Protein AF-A0A7Y7CGN3-F1 (afdb_monomer_lite)

Sequence (163 aa):
MAEQNIKEENCLKEGKKKVWKFVHQEQYSYETDRIPKSRVCDYNWLKISDGVITVKGDYNNGYAWDGCTPKFNALHITWGNFDGKLKRFGKGNYRPYTYYASMVHDILYQYKRCAPITRKEADLIFFDILNQSGYMWKWVYYYAVRFFGWYFSGWKYKSRKEI

Radius of gyration: 16.1 Å; chains: 1; bounding box: 45×32×55 Å

Secondary structure (DSSP, 8-state):
-------GGGTS--PPP---SEEE-S-EEEE-TTS-TT--EE-SSEEEETTEEEE-TTGGG-EEE--SS--EEETTEEE---S-SEEEEETTEEEETTHHHHHHHHHHHHTTTTSS--HHHHHHHHHHHHHHHT-TTHHHHHHHHHHHHHHT-------TT--

pLDDT: mean 79.0, std 15.7, range [34.94, 96.25]

Foldseek 3Di:
DDDPCPPCVVQADDDDDDDFDDWAQAKDKDAAPLDQQPFFDDDQQWTDHRRMIIGNQNGPVTDTHHFDDDWDADPNDTPDPLLADWDDPDVVDTDRLQVVLRSQLVVCVRRLQPGQDDLVSSLVSSLVSSVVSVPPCSVVSSVCSVVVCVVVDDRDNDDPVPD

Structure (mmCIF, N/CA/C/O backbone):
data_AF-A0A7Y7CGN3-F1
#
_entry.id   AF-A0A7Y7CGN3-F1
#
loop_
_atom_site.group_PDB
_atom_site.id
_atom_site.type_symbol
_atom_site.label_atom_id
_atom_site.label_alt_id
_atom_site.label_comp_id
_atom_site.label_asym_id
_atom_site.label_entity_id
_atom_site.label_seq_id
_atom_site.pdbx_PDB_ins_code
_atom_site.Cartn_x
_atom_site.Cartn_y
_atom_site.Cartn_z
_atom_site.occupancy
_atom_site.B_iso_or_equiv
_atom_site.auth_seq_id
_atom_site.auth_comp_id
_atom_site.auth_asym_id
_atom_site.auth_atom_id
_atom_site.pdbx_PDB_model_num
ATOM 1 N N . MET A 1 1 ? -12.180 -12.291 25.808 1.00 36.41 1 MET A N 1
ATOM 2 C CA . MET A 1 1 ? -13.059 -11.520 24.898 1.00 36.41 1 MET A CA 1
ATOM 3 C C . MET A 1 1 ? -13.049 -12.229 23.560 1.00 36.41 1 MET A C 1
ATOM 5 O O . MET A 1 1 ? -11.970 -12.444 23.035 1.00 36.41 1 MET A O 1
ATOM 9 N N . ALA A 1 2 ? -14.208 -12.687 23.088 1.00 34.94 2 ALA A N 1
ATOM 10 C CA . ALA A 1 2 ? -14.323 -13.574 21.935 1.00 34.94 2 ALA A CA 1
ATOM 11 C C . ALA A 1 2 ? -13.790 -12.911 20.651 1.00 34.94 2 ALA A C 1
ATOM 13 O O . ALA A 1 2 ? -14.419 -12.000 20.107 1.00 34.94 2 ALA A O 1
ATOM 14 N N . GLU A 1 3 ? -12.634 -13.375 20.174 1.00 46.25 3 GLU A N 1
ATOM 15 C CA . GLU A 1 3 ? -12.242 -13.255 18.774 1.00 46.25 3 GLU A CA 1
ATOM 16 C C . GLU A 1 3 ? -13.323 -13.965 17.965 1.00 46.25 3 GLU A C 1
ATOM 18 O O . GLU A 1 3 ? -13.437 -15.190 17.979 1.00 46.25 3 GLU A O 1
ATOM 23 N N . GLN A 1 4 ? -14.184 -13.198 17.299 1.00 46.19 4 GLN A N 1
ATOM 24 C CA . GLN A 1 4 ? -14.957 -13.776 16.215 1.00 46.19 4 GLN A CA 1
ATOM 25 C C . GLN A 1 4 ? -13.934 -14.259 15.195 1.00 46.19 4 GLN A C 1
ATOM 27 O O . GLN A 1 4 ? -13.260 -13.458 14.551 1.00 46.19 4 GLN A O 1
ATOM 32 N N . ASN A 1 5 ? -13.791 -15.578 15.136 1.00 51.47 5 ASN A N 1
ATOM 33 C CA . ASN A 1 5 ? -12.895 -16.313 14.265 1.00 51.47 5 ASN A CA 1
ATOM 34 C C . ASN A 1 5 ? -13.433 -16.187 12.830 1.00 51.47 5 ASN A C 1
ATOM 36 O O . ASN A 1 5 ? -14.040 -17.107 12.281 1.00 51.47 5 ASN A O 1
ATOM 40 N N . ILE A 1 6 ? -13.352 -14.974 12.270 1.00 63.25 6 ILE A N 1
ATOM 41 C CA . ILE A 1 6 ? -13.725 -14.703 10.887 1.00 63.25 6 ILE A CA 1
ATOM 42 C C . ILE A 1 6 ? -12.711 -15.463 10.051 1.00 63.25 6 ILE A C 1
ATOM 44 O O . ILE A 1 6 ? -11.581 -15.013 9.867 1.00 63.25 6 ILE A O 1
ATOM 48 N N . LYS A 1 7 ? -13.119 -16.641 9.579 1.00 71.25 7 LYS A N 1
ATOM 49 C CA . LYS A 1 7 ? -12.281 -17.451 8.707 1.00 71.25 7 LYS A CA 1
ATOM 50 C C . LYS A 1 7 ? -11.926 -16.632 7.474 1.00 71.25 7 LYS A C 1
ATOM 52 O O . LYS A 1 7 ? -12.814 -16.100 6.802 1.00 71.25 7 LYS A O 1
ATOM 57 N N . GLU A 1 8 ? -10.633 -16.548 7.196 1.00 75.56 8 GLU A N 1
ATOM 58 C CA . GLU A 1 8 ? -10.062 -15.737 6.123 1.00 75.56 8 GLU A CA 1
ATOM 59 C C . GLU A 1 8 ? -10.669 -16.039 4.743 1.00 75.56 8 GLU A C 1
ATOM 61 O O . GLU A 1 8 ? -10.843 -15.143 3.917 1.00 75.56 8 GLU A O 1
ATOM 66 N N . GLU A 1 9 ? -11.081 -17.288 4.528 1.00 76.38 9 GLU A N 1
ATOM 67 C CA . GLU A 1 9 ? -11.802 -17.750 3.337 1.00 76.38 9 GLU A CA 1
ATOM 68 C C . GLU A 1 9 ? -13.055 -16.915 3.014 1.00 76.38 9 GLU A C 1
ATOM 70 O O . GLU A 1 9 ? -13.380 -16.715 1.850 1.00 76.38 9 GLU A O 1
ATOM 75 N N . ASN A 1 10 ? -13.720 -16.342 4.024 1.00 76.62 10 ASN A N 1
ATOM 76 C CA . ASN A 1 10 ? -14.900 -15.492 3.832 1.00 76.62 10 ASN A CA 1
ATOM 77 C C . ASN A 1 10 ? -14.547 -14.049 3.424 1.00 76.62 10 ASN A C 1
ATOM 79 O O . ASN A 1 10 ? -15.402 -13.288 2.942 1.00 76.62 10 ASN A O 1
ATOM 83 N N . CYS A 1 11 ? -13.292 -13.652 3.643 1.00 74.69 11 CYS A N 1
ATOM 84 C CA . CYS A 1 11 ? -12.768 -12.330 3.320 1.00 74.69 11 CYS A CA 1
ATOM 85 C C . CYS A 1 11 ? -12.486 -12.218 1.829 1.00 74.69 11 CYS A C 1
ATOM 87 O O . CYS A 1 11 ? -12.895 -11.246 1.187 1.00 74.69 11 CYS A O 1
ATOM 89 N N . LEU A 1 12 ? -11.834 -13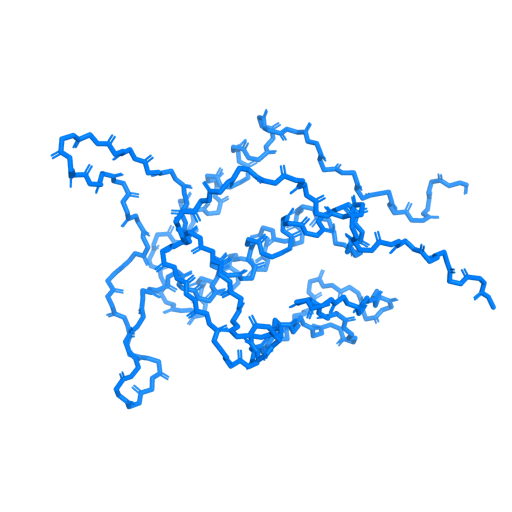.247 1.293 1.00 78.56 12 LEU A N 1
ATOM 90 C CA . LEU A 1 12 ? -11.463 -13.342 -0.104 1.00 78.56 12 LEU A CA 1
ATOM 91 C C . LEU A 1 12 ? -12.681 -13.757 -0.934 1.00 78.56 12 LEU A C 1
ATOM 93 O O . LEU A 1 12 ? -13.538 -14.526 -0.508 1.00 78.56 12 LEU A O 1
ATOM 97 N N . LYS A 1 13 ? -12.802 -13.207 -2.140 1.00 70.12 13 LYS A N 1
ATOM 98 C CA . LYS A 1 13 ? -13.763 -13.732 -3.113 1.00 70.12 13 LYS A CA 1
ATOM 99 C C . LYS A 1 13 ? -13.093 -14.872 -3.864 1.00 70.12 13 LYS A C 1
ATOM 101 O O . LYS A 1 13 ? -11.969 -14.693 -4.325 1.00 70.12 13 LYS A O 1
ATOM 106 N N . GLU A 1 14 ? -13.805 -15.977 -4.066 1.00 66.25 14 GLU A N 1
ATOM 107 C CA . GLU A 1 14 ? -13.381 -16.994 -5.026 1.00 66.25 14 GLU A CA 1
ATOM 108 C C . GLU A 1 14 ? -13.220 -16.346 -6.407 1.00 66.25 14 GLU A C 1
ATOM 110 O O . GLU A 1 14 ? -14.163 -15.812 -7.000 1.00 66.25 14 GLU A O 1
ATOM 115 N N . GLY A 1 15 ? -11.976 -16.305 -6.875 1.00 61.84 15 GLY A N 1
ATOM 116 C CA . GLY A 1 15 ? -11.604 -15.731 -8.156 1.00 61.84 15 GLY A CA 1
ATOM 117 C C . GLY A 1 15 ? -11.489 -16.810 -9.224 1.00 61.84 15 GLY A C 1
ATOM 118 O O . GLY A 1 15 ? -11.074 -17.935 -8.958 1.00 61.84 15 GLY A O 1
ATOM 119 N N . LYS A 1 16 ? -11.795 -16.452 -10.473 1.00 62.16 16 LYS A N 1
ATOM 120 C CA . LYS A 1 16 ? -11.372 -17.256 -11.628 1.00 62.16 16 LYS A CA 1
ATOM 121 C C . LYS A 1 16 ? -9.840 -17.281 -11.686 1.00 62.16 16 LYS A C 1
ATOM 123 O O . LYS A 1 16 ? -9.206 -16.302 -11.290 1.00 62.16 16 LYS A O 1
ATOM 128 N N . LYS A 1 17 ? -9.248 -18.356 -12.229 1.00 65.94 17 LYS A N 1
ATOM 129 C CA . LYS A 1 17 ? -7.804 -18.395 -12.528 1.00 65.94 17 LYS A CA 1
ATOM 130 C C . LYS A 1 17 ? -7.423 -17.146 -13.328 1.00 65.94 17 LYS A C 1
ATOM 132 O O . LYS A 1 17 ? -7.989 -16.898 -14.393 1.00 65.94 17 LYS A O 1
ATOM 137 N N . LYS A 1 18 ? -6.495 -16.359 -12.788 1.00 71.88 18 LYS A N 1
ATOM 138 C CA . LYS A 1 18 ? -6.056 -15.078 -13.340 1.00 71.88 18 LYS A CA 1
ATOM 139 C C . LYS A 1 18 ? -4.538 -15.081 -13.457 1.00 71.88 18 LYS A C 1
ATOM 141 O O . LYS A 1 18 ? -3.857 -15.628 -12.594 1.00 71.88 18 LYS A O 1
ATOM 146 N N . VAL A 1 19 ? -4.025 -14.484 -14.526 1.00 78.00 19 VAL A N 1
ATOM 147 C CA . VAL A 1 19 ? -2.595 -14.199 -14.661 1.00 78.00 19 VAL A CA 1
ATOM 148 C C . VAL A 1 19 ? -2.340 -12.853 -14.000 1.00 78.00 19 VAL A C 1
ATOM 150 O O . VAL A 1 19 ? -2.923 -11.855 -14.419 1.00 78.00 19 VAL A O 1
ATOM 153 N N . TRP A 1 20 ? -1.501 -12.849 -12.968 1.00 84.12 20 TRP A N 1
ATOM 154 C CA . TRP A 1 20 ? -1.123 -11.642 -12.241 1.00 84.12 20 TRP A CA 1
ATOM 155 C C . TRP A 1 20 ? 0.062 -10.947 -12.905 1.00 84.12 20 TRP A C 1
ATOM 157 O O . TRP A 1 20 ? 0.972 -11.602 -13.415 1.00 84.12 20 TRP A O 1
ATOM 167 N N . LYS A 1 21 ? 0.072 -9.612 -12.878 1.00 84.62 21 LYS A N 1
ATOM 168 C CA . LYS A 1 21 ? 1.174 -8.812 -13.436 1.00 84.62 21 LYS A CA 1
ATOM 169 C C . LYS A 1 21 ? 2.397 -8.750 -12.520 1.00 84.62 21 LYS A C 1
ATOM 171 O O . LYS A 1 21 ? 3.526 -8.755 -13.005 1.00 84.62 21 LYS A O 1
ATOM 176 N N . PHE A 1 22 ? 2.171 -8.609 -11.219 1.00 89.50 22 PHE A N 1
ATOM 177 C CA . PHE A 1 22 ? 3.221 -8.423 -10.228 1.00 89.50 22 PHE A CA 1
ATOM 178 C C . PHE A 1 22 ? 3.149 -9.513 -9.170 1.00 89.50 22 PHE A C 1
ATOM 180 O O . PHE A 1 22 ? 2.065 -9.975 -8.820 1.00 89.50 22 PHE A O 1
ATOM 187 N N . VAL A 1 23 ? 4.319 -9.880 -8.653 1.00 92.06 23 VAL A N 1
ATOM 188 C CA . VAL A 1 23 ? 4.478 -10.749 -7.489 1.00 92.06 23 VAL A CA 1
ATOM 189 C C . VAL A 1 23 ? 5.536 -10.121 -6.591 1.00 92.06 23 VAL A C 1
ATOM 191 O O . VAL A 1 23 ? 6.614 -9.754 -7.062 1.00 92.06 23 VAL A O 1
ATOM 194 N N . HIS A 1 24 ? 5.236 -9.976 -5.304 1.00 93.75 24 HIS A N 1
ATOM 195 C CA . HIS A 1 24 ? 6.181 -9.501 -4.303 1.00 93.75 24 HIS A CA 1
ATOM 196 C C . HIS A 1 24 ? 6.434 -10.592 -3.273 1.00 93.75 24 HIS A C 1
ATOM 198 O O . HIS A 1 24 ? 5.497 -11.058 -2.635 1.00 93.75 24 HIS A O 1
ATOM 204 N N . GLN A 1 25 ? 7.701 -10.982 -3.143 1.00 93.50 25 GLN A N 1
ATOM 205 C CA . GLN A 1 25 ? 8.140 -12.103 -2.307 1.00 93.50 25 GLN A CA 1
ATOM 206 C C . GLN A 1 25 ? 8.729 -11.670 -0.963 1.00 93.50 25 GLN A C 1
ATOM 208 O O . GLN A 1 25 ? 9.053 -12.502 -0.128 1.00 93.50 25 GLN A O 1
ATOM 213 N N . GLU A 1 26 ? 8.904 -10.366 -0.764 1.00 92.44 26 GLU A N 1
ATOM 214 C CA . GLU A 1 26 ? 9.477 -9.823 0.461 1.00 92.44 26 GLU A CA 1
ATOM 215 C C . GLU A 1 26 ? 8.362 -9.219 1.304 1.00 92.44 26 GLU A C 1
ATOM 217 O O . GLU A 1 26 ? 7.351 -8.731 0.787 1.00 92.44 26 GLU A O 1
ATOM 222 N N . GLN A 1 27 ? 8.562 -9.231 2.615 1.00 94.06 27 GLN A N 1
ATOM 223 C 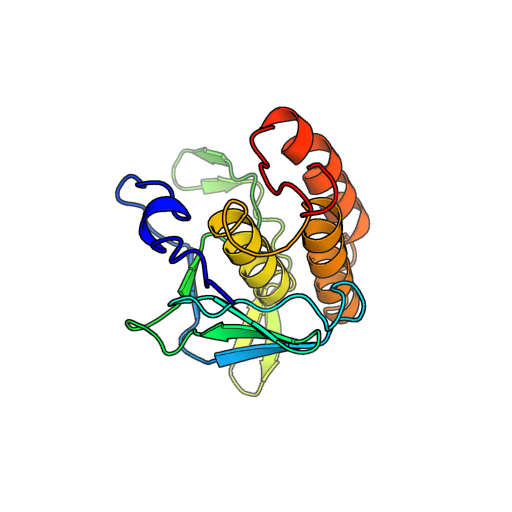CA . GLN A 1 27 ? 7.688 -8.514 3.519 1.00 94.06 27 GLN A CA 1
ATOM 224 C C . GLN A 1 27 ? 7.811 -7.006 3.269 1.00 94.06 27 GLN A C 1
ATOM 226 O O . GLN A 1 27 ? 8.908 -6.446 3.249 1.00 94.06 27 GLN A O 1
ATOM 231 N N . TYR A 1 28 ? 6.669 -6.341 3.113 1.00 94.81 28 TYR A N 1
ATOM 232 C CA . TYR A 1 28 ? 6.600 -4.893 2.966 1.00 94.81 28 TYR A CA 1
ATOM 233 C C . TYR A 1 28 ? 5.739 -4.301 4.072 1.00 94.81 28 TYR A C 1
ATOM 235 O O . TYR A 1 28 ? 4.571 -4.663 4.205 1.00 94.81 28 TYR A O 1
ATOM 243 N N . SER A 1 29 ? 6.309 -3.370 4.832 1.00 95.56 29 SER A N 1
ATOM 244 C CA . SER A 1 29 ? 5.617 -2.669 5.912 1.00 95.56 29 SER A CA 1
ATOM 245 C C . SER A 1 29 ? 5.483 -1.188 5.580 1.00 95.56 29 SER A C 1
ATOM 247 O O . SER A 1 29 ? 6.422 -0.562 5.086 1.00 95.56 29 SER A O 1
ATOM 249 N N . TYR A 1 30 ? 4.316 -0.627 5.873 1.00 95.31 30 TYR A N 1
ATOM 250 C CA . TYR A 1 30 ? 4.005 0.783 5.698 1.00 95.31 30 TYR A CA 1
ATOM 251 C C . TYR A 1 30 ? 3.351 1.332 6.963 1.00 95.31 30 TYR A C 1
ATOM 253 O O . TYR A 1 30 ? 2.300 0.850 7.388 1.00 95.31 30 TYR A O 1
ATOM 261 N N . GLU A 1 31 ? 3.976 2.340 7.560 1.00 94.44 31 GLU A N 1
ATOM 262 C CA . GLU A 1 31 ? 3.456 3.036 8.734 1.00 94.44 31 GLU A CA 1
ATOM 263 C C . GLU A 1 31 ? 2.476 4.135 8.314 1.00 94.44 31 GLU A C 1
ATOM 265 O O . GLU A 1 31 ? 2.716 4.881 7.359 1.00 94.44 31 GLU A O 1
ATOM 270 N N . THR A 1 32 ? 1.339 4.223 9.003 1.00 91.19 32 THR A N 1
ATOM 271 C CA . THR A 1 32 ? 0.312 5.210 8.694 1.00 91.19 32 THR A CA 1
ATOM 272 C C . THR A 1 32 ? -0.501 5.642 9.910 1.00 91.19 32 THR A C 1
ATOM 274 O O . THR A 1 32 ? -1.073 4.829 10.630 1.00 91.19 32 THR A O 1
ATOM 277 N N . ASP A 1 33 ? -0.693 6.954 10.042 1.00 90.81 33 ASP A N 1
ATOM 278 C CA . ASP A 1 33 ? -1.620 7.539 11.023 1.00 90.81 33 ASP A CA 1
ATOM 279 C C . ASP A 1 33 ? -3.091 7.462 10.577 1.00 90.81 33 ASP A C 1
ATOM 281 O O . ASP A 1 33 ? -4.003 7.901 11.281 1.00 90.81 33 ASP A O 1
ATOM 285 N N . ARG A 1 34 ? -3.360 6.933 9.374 1.00 89.44 34 ARG A N 1
ATOM 286 C CA . ARG A 1 34 ? -4.718 6.836 8.813 1.00 89.44 34 ARG A CA 1
ATOM 287 C C . ARG A 1 34 ? -5.551 5.740 9.476 1.00 89.44 34 ARG A C 1
ATOM 289 O O . ARG A 1 34 ? -6.772 5.761 9.342 1.00 89.44 34 ARG A O 1
ATOM 296 N N . ILE A 1 35 ? -4.916 4.786 10.155 1.00 86.62 35 ILE A N 1
ATOM 297 C CA . ILE A 1 35 ? -5.583 3.680 10.841 1.00 86.62 35 ILE A CA 1
ATOM 298 C C . ILE A 1 35 ? -5.395 3.873 12.348 1.00 86.62 35 ILE A C 1
ATOM 300 O O . ILE A 1 35 ? -4.258 3.937 12.810 1.00 86.62 35 ILE A O 1
ATOM 304 N N . PRO A 1 36 ? -6.477 3.923 13.146 1.00 86.69 36 PRO A N 1
ATOM 305 C CA . PRO A 1 36 ? -6.345 3.967 14.596 1.00 86.69 36 PRO A CA 1
ATOM 306 C C . PRO A 1 36 ? -5.569 2.752 15.115 1.00 86.69 36 PRO A C 1
ATOM 308 O O . PRO A 1 36 ? -5.911 1.619 14.777 1.00 86.69 36 PRO A O 1
ATOM 311 N N . LYS A 1 37 ? -4.594 2.978 16.003 1.00 86.75 37 LYS A N 1
ATOM 312 C CA . LYS A 1 37 ? -3.744 1.933 16.611 1.00 86.75 37 LYS A CA 1
ATOM 313 C C . LYS A 1 37 ? -4.524 0.802 17.298 1.00 86.75 37 LYS A C 1
ATOM 315 O O . LYS A 1 37 ? -4.021 -0.305 17.432 1.00 86.75 37 LYS A O 1
ATOM 320 N N . SER A 1 38 ? -5.775 1.059 17.691 1.00 86.19 38 SER A N 1
ATOM 321 C CA . SER A 1 38 ? -6.683 0.063 18.272 1.00 86.19 38 SER A CA 1
ATOM 322 C C . SER A 1 38 ? -7.194 -0.991 17.282 1.00 86.19 38 SER A C 1
ATOM 324 O O . SER A 1 38 ? -7.785 -1.984 17.705 1.00 86.19 38 SER A O 1
ATOM 326 N N . ARG A 1 39 ? -7.022 -0.786 15.971 1.00 87.00 39 ARG A N 1
ATOM 327 C CA . ARG A 1 39 ? -7.480 -1.716 14.937 1.00 87.00 39 ARG A CA 1
ATOM 328 C C . ARG A 1 39 ? -6.356 -2.678 14.567 1.00 87.00 39 ARG A C 1
ATOM 330 O O . ARG A 1 39 ? -5.324 -2.259 14.054 1.00 87.00 39 ARG A O 1
ATOM 337 N N . VAL A 1 40 ? -6.594 -3.965 14.802 1.00 90.12 40 VAL A N 1
ATOM 338 C CA . VAL A 1 40 ? -5.618 -5.034 14.577 1.00 90.12 40 VAL A CA 1
ATOM 339 C C . VAL A 1 40 ? -6.253 -6.140 13.740 1.00 90.12 40 VAL A C 1
ATOM 341 O O . VAL A 1 40 ? -7.428 -6.462 13.926 1.00 90.12 40 VAL A O 1
ATOM 344 N N . CYS A 1 41 ? -5.486 -6.721 12.821 1.00 90.31 41 CYS A N 1
ATOM 345 C CA . CYS A 1 41 ? -5.817 -7.992 12.183 1.00 90.31 41 CYS A CA 1
ATOM 346 C C . CYS A 1 41 ? -4.548 -8.740 11.768 1.00 90.31 41 CYS A C 1
ATOM 348 O O . CYS A 1 41 ? -3.526 -8.121 11.469 1.00 90.31 41 CYS A O 1
ATOM 350 N N . ASP A 1 42 ? -4.628 -10.064 11.702 1.00 92.44 42 ASP A N 1
ATOM 351 C CA . ASP A 1 42 ? -3.531 -10.918 11.257 1.00 92.44 42 ASP A CA 1
ATOM 352 C C . ASP A 1 42 ? -4.103 -12.033 10.363 1.00 92.44 42 ASP A C 1
ATOM 354 O O . ASP A 1 42 ? -4.777 -12.941 10.840 1.00 92.44 42 ASP A O 1
ATOM 358 N N . TYR A 1 43 ? -3.901 -11.900 9.052 1.00 91.38 43 TYR A N 1
ATOM 359 C CA . TYR A 1 43 ? -4.334 -12.816 7.989 1.00 91.38 43 TYR A CA 1
ATOM 360 C C . TYR A 1 43 ? -3.112 -13.346 7.222 1.00 91.38 43 TYR A C 1
ATOM 362 O O . TYR A 1 43 ? -1.989 -12.870 7.428 1.00 91.38 43 TYR A O 1
ATOM 370 N N . ASN A 1 44 ? -3.301 -14.305 6.312 1.00 91.06 44 ASN A N 1
ATOM 371 C CA . ASN A 1 44 ? -2.210 -14.957 5.582 1.00 91.06 44 ASN A CA 1
ATOM 372 C C . ASN A 1 44 ? -1.306 -13.971 4.833 1.00 91.06 44 ASN A C 1
ATOM 374 O O . ASN A 1 44 ? -0.090 -14.045 4.979 1.00 91.06 44 ASN A O 1
ATOM 378 N N . TRP A 1 45 ? -1.882 -13.019 4.089 1.00 91.69 45 TRP A N 1
ATOM 379 C CA . TRP A 1 45 ? -1.111 -12.027 3.327 1.00 91.69 45 TRP A CA 1
ATOM 380 C C . TRP A 1 45 ? -1.110 -10.619 3.943 1.00 91.69 45 TRP A C 1
ATOM 382 O O . TRP A 1 45 ? -0.276 -9.795 3.566 1.00 91.69 45 TRP A O 1
ATOM 392 N N . LEU A 1 46 ? -2.009 -10.324 4.890 1.00 94.31 46 LEU A N 1
ATOM 393 C CA . LEU A 1 46 ? -2.191 -8.988 5.472 1.00 94.31 46 LEU A CA 1
ATOM 394 C C . LEU A 1 46 ? -2.087 -9.019 6.994 1.00 94.31 46 LEU A C 1
ATOM 396 O O . LEU A 1 46 ? -2.828 -9.738 7.657 1.00 94.31 46 LEU A O 1
ATOM 400 N N . LYS A 1 47 ? -1.266 -8.138 7.557 1.00 94.69 47 LYS A N 1
ATOM 401 C CA . LYS A 1 47 ? -1.265 -7.838 8.988 1.00 94.69 47 LYS A CA 1
ATOM 402 C C . LYS A 1 47 ? -1.397 -6.341 9.216 1.00 94.69 47 LYS A C 1
ATOM 404 O O . LYS A 1 47 ? -0.774 -5.547 8.521 1.00 94.69 47 LYS A O 1
ATOM 409 N N . ILE A 1 48 ? -2.216 -5.962 10.187 1.00 93.62 48 ILE A N 1
ATOM 410 C CA . ILE A 1 48 ? -2.377 -4.583 10.640 1.00 93.62 48 ILE A CA 1
ATOM 411 C C . ILE A 1 48 ? -2.190 -4.591 12.145 1.00 93.62 48 ILE A C 1
ATOM 413 O O . ILE A 1 48 ? -2.897 -5.314 12.842 1.00 93.62 48 ILE A O 1
ATOM 417 N N . SER A 1 49 ? -1.239 -3.809 12.643 1.00 93.38 49 SER A N 1
ATOM 418 C CA . SER A 1 49 ? -0.987 -3.669 14.076 1.00 93.38 49 SER A CA 1
ATOM 419 C C . SER A 1 49 ? -0.341 -2.321 14.353 1.00 93.38 49 SER A C 1
ATOM 421 O O . SER A 1 49 ? 0.592 -1.945 13.654 1.00 93.38 49 SER A O 1
ATOM 423 N N . ASP A 1 50 ? -0.826 -1.608 15.371 1.00 90.44 50 ASP A N 1
ATOM 424 C CA . ASP A 1 50 ? -0.260 -0.331 15.835 1.00 90.44 50 ASP A CA 1
ATOM 425 C C . ASP A 1 50 ? -0.050 0.726 14.724 1.00 90.44 50 ASP A C 1
ATOM 427 O O . ASP A 1 50 ? 0.940 1.447 14.705 1.00 90.44 50 ASP A O 1
ATOM 431 N N . GLY A 1 51 ? -0.979 0.814 13.763 1.00 88.75 51 GLY A N 1
ATOM 432 C CA . GLY A 1 51 ? -0.869 1.757 12.637 1.00 88.75 51 GLY A CA 1
ATOM 433 C C . GLY A 1 51 ? 0.102 1.319 11.531 1.00 88.75 51 GLY A C 1
ATOM 434 O O . GLY A 1 51 ? 0.303 2.046 10.562 1.00 88.75 51 GLY A O 1
ATOM 435 N N . VAL A 1 52 ? 0.669 0.116 11.622 1.00 94.06 52 VAL A N 1
ATOM 436 C CA . VAL A 1 52 ? 1.527 -0.468 10.586 1.00 94.06 52 VAL A CA 1
ATOM 437 C C . VAL A 1 52 ? 0.732 -1.473 9.763 1.00 94.06 52 VAL A C 1
ATOM 439 O O . VAL A 1 52 ? 0.103 -2.384 10.305 1.00 94.06 52 VAL A O 1
ATOM 442 N N . ILE A 1 53 ? 0.776 -1.310 8.443 1.00 95.44 53 ILE A N 1
ATOM 443 C CA . ILE A 1 53 ? 0.230 -2.248 7.462 1.00 95.44 53 ILE A CA 1
ATOM 444 C C . ILE A 1 53 ? 1.381 -3.078 6.922 1.00 95.44 53 ILE A C 1
ATOM 446 O O . ILE A 1 53 ? 2.313 -2.541 6.330 1.00 95.44 53 ILE A O 1
ATOM 450 N N . THR A 1 54 ? 1.279 -4.388 7.067 1.00 96.25 54 THR A N 1
ATOM 451 C CA . THR A 1 54 ? 2.276 -5.343 6.606 1.00 96.25 54 THR A CA 1
ATOM 452 C C . THR A 1 54 ? 1.667 -6.249 5.548 1.00 96.25 54 THR A C 1
ATOM 454 O O . THR A 1 54 ? 0.702 -6.970 5.808 1.00 96.25 54 THR A O 1
ATOM 457 N N . VAL A 1 55 ? 2.269 -6.238 4.364 1.00 95.81 55 VAL A N 1
ATOM 458 C CA . VAL A 1 55 ? 2.041 -7.216 3.302 1.00 95.81 55 VAL A CA 1
ATOM 459 C C . VAL A 1 55 ? 3.065 -8.331 3.474 1.00 95.81 55 VAL A C 1
ATOM 461 O O . VAL A 1 55 ? 4.268 -8.103 3.328 1.00 95.81 55 VAL A O 1
ATOM 464 N N . LYS A 1 56 ? 2.593 -9.533 3.802 1.00 94.81 56 LYS A N 1
ATOM 465 C CA . LYS A 1 56 ? 3.418 -10.736 3.976 1.00 94.81 56 LYS A CA 1
ATOM 466 C C . LYS A 1 56 ? 3.720 -11.355 2.611 1.00 94.81 56 LYS A C 1
ATOM 468 O O . LYS A 1 56 ? 3.067 -12.305 2.186 1.00 94.81 56 LYS A O 1
ATOM 473 N N . GLY A 1 57 ? 4.647 -10.746 1.872 1.00 90.69 57 GLY A N 1
ATOM 474 C CA . GLY A 1 57 ? 5.049 -11.236 0.551 1.00 90.69 57 GLY A CA 1
ATOM 475 C C . GLY A 1 57 ? 5.803 -12.566 0.598 1.00 90.69 57 GLY A C 1
ATOM 476 O O . GLY A 1 57 ? 5.810 -13.302 -0.376 1.00 90.69 57 GLY A O 1
ATOM 477 N N . ASP A 1 58 ? 6.395 -12.911 1.732 1.00 91.38 58 ASP A N 1
ATOM 478 C CA . ASP A 1 58 ? 7.089 -14.176 1.976 1.00 91.38 58 ASP A CA 1
ATOM 479 C C . ASP A 1 58 ? 6.136 -15.374 2.153 1.00 91.38 58 ASP A C 1
ATOM 481 O O . ASP A 1 58 ? 6.540 -16.528 1.995 1.00 91.38 58 ASP A O 1
ATOM 485 N N . TYR A 1 59 ? 4.851 -15.124 2.419 1.00 90.88 59 TYR A N 1
ATOM 486 C CA . TYR A 1 59 ? 3.844 -16.172 2.527 1.00 90.88 59 TYR A CA 1
ATOM 487 C C . TYR A 1 59 ? 3.492 -16.779 1.155 1.00 90.88 59 TYR A C 1
ATOM 489 O O . TYR A 1 59 ? 3.199 -16.072 0.188 1.00 90.88 59 TYR A O 1
ATOM 497 N N . ASN A 1 60 ? 3.473 -18.117 1.085 1.00 87.94 60 ASN A N 1
ATOM 498 C CA . ASN A 1 60 ? 3.047 -18.918 -0.073 1.00 87.94 60 ASN A CA 1
ATOM 499 C C . ASN A 1 60 ? 3.658 -18.477 -1.425 1.00 87.94 60 ASN A C 1
ATOM 501 O O . ASN A 1 60 ? 2.965 -18.395 -2.439 1.00 87.94 60 ASN A O 1
ATOM 505 N N . ASN A 1 61 ? 4.973 -18.222 -1.435 1.00 87.19 61 ASN A N 1
ATOM 506 C CA . ASN A 1 61 ? 5.782 -17.849 -2.609 1.00 87.19 61 ASN A CA 1
ATOM 507 C C . ASN A 1 61 ? 5.510 -16.460 -3.218 1.00 87.19 61 ASN A C 1
ATOM 509 O O . ASN A 1 61 ? 6.005 -16.180 -4.317 1.00 87.19 61 ASN A O 1
ATOM 513 N N . GLY A 1 62 ? 4.767 -15.582 -2.543 1.00 90.44 62 GLY A N 1
ATOM 514 C CA . GLY A 1 62 ? 4.524 -14.229 -3.036 1.00 90.44 62 GLY A CA 1
ATOM 515 C C . GLY A 1 62 ? 3.100 -13.738 -2.833 1.00 90.44 62 GLY A C 1
ATOM 516 O O . GLY A 1 62 ? 2.135 -14.487 -2.981 1.00 90.44 62 GLY A O 1
ATOM 517 N N . TYR A 1 63 ? 2.956 -12.431 -2.624 1.00 92.50 63 TYR A N 1
ATOM 518 C CA . TYR A 1 63 ? 1.691 -11.743 -2.863 1.00 92.50 63 TYR A CA 1
ATOM 519 C C . TYR A 1 63 ? 1.609 -11.289 -4.324 1.00 92.50 63 TYR A C 1
ATOM 521 O O . TYR A 1 63 ? 2.501 -10.583 -4.801 1.00 92.50 63 TYR A O 1
ATOM 529 N N . ALA A 1 64 ? 0.546 -11.677 -5.032 1.00 91.62 64 ALA A N 1
ATOM 530 C CA . ALA A 1 64 ? 0.361 -11.392 -6.452 1.00 91.62 64 ALA A CA 1
ATOM 531 C C . ALA A 1 64 ? -0.831 -10.452 -6.705 1.00 91.62 64 ALA A C 1
ATOM 533 O O . ALA A 1 64 ? -1.886 -10.611 -6.096 1.00 91.62 64 ALA A O 1
ATOM 534 N N . TRP A 1 65 ? -0.664 -9.475 -7.604 1.00 90.69 65 TRP A N 1
ATOM 535 C CA . TRP A 1 65 ? -1.700 -8.492 -7.957 1.00 90.69 65 TRP A CA 1
ATOM 536 C C . TRP A 1 65 ? -1.488 -7.917 -9.368 1.00 90.69 65 TRP A C 1
ATOM 538 O O . TRP A 1 65 ? -0.482 -8.171 -10.035 1.00 90.69 65 TRP A O 1
ATOM 548 N N . ASP A 1 66 ? -2.440 -7.108 -9.839 1.00 84.06 66 ASP A N 1
ATOM 549 C CA . ASP A 1 66 ? -2.444 -6.572 -11.208 1.00 84.06 66 ASP A CA 1
ATOM 550 C C . ASP A 1 66 ? -1.983 -5.122 -11.354 1.00 84.06 66 ASP A C 1
ATOM 552 O O . ASP A 1 66 ? -2.035 -4.569 -12.453 1.00 84.06 66 ASP A O 1
ATOM 556 N N . GLY A 1 67 ? -1.494 -4.485 -10.299 1.00 83.81 67 GLY A N 1
ATOM 557 C CA . GLY A 1 67 ? -1.183 -3.056 -10.326 1.00 83.81 67 GLY A CA 1
ATOM 558 C C . GLY A 1 67 ? -2.432 -2.177 -10.404 1.00 83.81 67 GLY A C 1
ATOM 559 O O . GLY A 1 67 ? -3.532 -2.583 -10.029 1.00 83.81 67 GLY A O 1
ATOM 560 N N . CYS A 1 68 ? -2.276 -0.953 -10.904 1.00 75.25 68 CYS A N 1
ATOM 561 C CA . CYS A 1 68 ? -3.398 -0.036 -11.048 1.00 75.25 68 CYS A CA 1
ATOM 562 C C . CYS A 1 68 ? -4.274 -0.380 -12.275 1.00 75.25 68 CYS A C 1
ATOM 564 O O . CYS A 1 68 ? -3.768 -0.648 -13.363 1.00 75.25 68 CYS A O 1
ATOM 566 N N . THR A 1 69 ? -5.601 -0.323 -12.117 1.00 60.09 69 THR A N 1
ATOM 567 C CA . THR A 1 69 ? -6.621 -0.617 -13.156 1.00 60.09 69 THR A CA 1
ATOM 568 C C . THR A 1 69 ? -7.435 0.669 -13.409 1.00 60.09 69 THR A C 1
ATOM 570 O O . THR A 1 69 ? -7.777 1.326 -12.425 1.00 60.09 69 THR A O 1
ATOM 573 N N . PRO A 1 70 ? -7.674 1.110 -14.666 1.00 54.81 70 PRO A N 1
ATOM 574 C CA . PRO A 1 70 ? -8.268 0.338 -15.759 1.00 54.81 70 PRO A CA 1
ATOM 575 C C . PRO A 1 70 ? -7.304 0.041 -16.905 1.00 54.81 70 PRO A C 1
ATOM 577 O O . PRO A 1 70 ? -6.643 0.927 -17.435 1.00 54.81 70 PRO A O 1
ATOM 580 N N . LYS A 1 71 ? -7.284 -1.227 -17.316 1.00 61.62 71 LYS A N 1
ATOM 581 C CA . LYS A 1 71 ? -6.544 -1.697 -18.484 1.00 61.62 71 LYS A CA 1
ATOM 582 C C . LYS A 1 71 ? -7.531 -2.160 -19.536 1.00 61.62 71 LYS A C 1
ATOM 584 O O . LYS A 1 71 ? -8.467 -2.893 -19.220 1.00 61.62 71 LYS A O 1
ATOM 589 N N . PHE A 1 72 ? -7.284 -1.769 -20.773 1.00 51.03 72 PHE A N 1
ATOM 590 C CA . PHE A 1 72 ? -7.961 -2.322 -21.932 1.00 51.03 72 PHE A CA 1
ATOM 591 C C . PHE A 1 72 ? -6.960 -3.177 -22.703 1.00 51.03 72 PHE A C 1
ATOM 593 O O . PHE A 1 72 ? -5.924 -2.678 -23.136 1.00 51.03 72 PHE A O 1
ATOM 600 N N . ASN A 1 73 ? -7.249 -4.470 -22.830 1.00 55.09 73 ASN A N 1
ATOM 601 C CA . ASN A 1 73 ? -6.426 -5.402 -23.593 1.00 55.09 73 ASN A CA 1
ATOM 602 C C . ASN A 1 73 ? -7.131 -5.703 -24.918 1.00 55.09 73 ASN A C 1
ATOM 604 O O . ASN A 1 73 ? -8.195 -6.318 -24.910 1.00 55.09 73 ASN A O 1
ATOM 608 N N . ALA A 1 74 ? -6.534 -5.301 -26.038 1.00 56.50 74 ALA A N 1
ATOM 609 C CA . ALA A 1 74 ? -7.008 -5.646 -27.377 1.00 56.50 74 ALA A CA 1
ATOM 610 C C . ALA A 1 74 ? -5.820 -5.888 -28.310 1.00 56.50 74 ALA A C 1
ATOM 612 O O . ALA A 1 74 ? -4.830 -5.167 -28.238 1.00 56.50 74 ALA A O 1
ATOM 613 N N . LEU A 1 75 ? -5.914 -6.899 -29.182 1.00 65.00 75 LEU A N 1
ATOM 614 C CA . LEU A 1 75 ? -4.880 -7.222 -30.182 1.00 65.00 75 LEU A CA 1
ATOM 615 C C . LEU A 1 75 ? -3.464 -7.389 -29.581 1.00 65.00 75 LEU A C 1
ATOM 617 O O . LEU A 1 75 ? -2.484 -6.940 -30.162 1.00 65.00 75 LEU A O 1
ATOM 621 N N . HIS A 1 76 ? -3.361 -7.997 -28.391 1.00 58.56 76 HIS A N 1
ATOM 622 C CA . HIS A 1 76 ? -2.122 -8.124 -27.593 1.00 58.56 76 HIS A CA 1
ATOM 623 C C . HIS A 1 76 ? -1.511 -6.800 -27.093 1.00 58.56 76 HIS A C 1
ATOM 625 O O . HIS A 1 76 ? -0.411 -6.793 -26.545 1.00 58.56 76 HIS A O 1
ATOM 631 N N . ILE A 1 77 ? -2.231 -5.684 -27.214 1.00 54.19 77 ILE A N 1
ATOM 632 C CA . ILE A 1 77 ? -1.821 -4.374 -26.711 1.00 54.19 77 ILE A CA 1
ATOM 633 C C . ILE A 1 77 ? -2.598 -4.065 -25.429 1.00 54.19 77 ILE A C 1
ATOM 635 O O . ILE A 1 77 ? -3.831 -4.096 -25.407 1.00 54.19 77 ILE A O 1
ATOM 639 N N . THR A 1 78 ? -1.872 -3.728 -24.362 1.00 57.19 78 THR A N 1
ATOM 640 C CA . THR A 1 78 ? -2.442 -3.211 -23.112 1.00 57.19 78 THR A CA 1
ATOM 641 C C . THR A 1 78 ? -2.435 -1.685 -23.134 1.00 57.19 78 THR A C 1
ATOM 643 O O . THR A 1 78 ? -1.399 -1.053 -22.926 1.00 57.19 78 THR A O 1
ATOM 646 N N . TRP A 1 79 ? -3.604 -1.086 -23.338 1.00 54.25 79 TRP A N 1
ATOM 647 C CA . TRP A 1 79 ? -3.824 0.354 -23.216 1.00 54.25 79 TRP A CA 1
ATOM 648 C C . TRP A 1 79 ? -4.197 0.739 -21.780 1.00 54.25 79 TRP A C 1
ATOM 650 O O . TRP A 1 79 ? -4.903 0.005 -21.085 1.00 54.25 79 TRP A O 1
ATOM 660 N N . GLY A 1 80 ? -3.736 1.915 -21.340 1.00 56.41 80 GLY A N 1
ATOM 661 C CA . GLY A 1 80 ? -4.089 2.475 -20.029 1.00 56.41 80 GLY A CA 1
ATOM 662 C C . GLY A 1 80 ? -3.207 2.025 -18.860 1.00 56.41 80 GLY A C 1
ATOM 663 O O . GLY A 1 80 ? -3.619 2.125 -17.708 1.00 56.41 80 GLY A O 1
ATOM 664 N N . ASN A 1 81 ? -1.983 1.540 -19.104 1.00 61.62 81 ASN A N 1
ATOM 665 C CA . ASN A 1 81 ? -1.066 1.182 -18.018 1.00 61.62 81 ASN A CA 1
ATOM 666 C C . ASN A 1 81 ? -0.445 2.429 -17.358 1.00 61.62 81 ASN A C 1
ATOM 668 O O . ASN A 1 81 ? 0.743 2.709 -17.525 1.00 61.62 81 ASN A O 1
ATOM 672 N N . PHE A 1 82 ? -1.231 3.173 -16.580 1.00 67.56 82 PHE A N 1
ATOM 673 C CA . PHE A 1 82 ? -0.778 4.389 -15.898 1.00 67.56 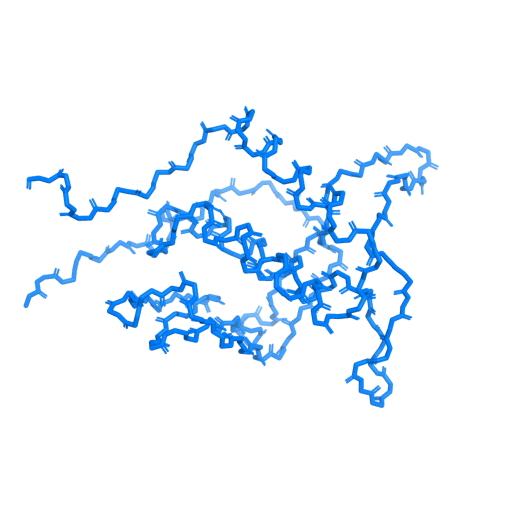82 PHE A CA 1
ATOM 674 C C . PHE A 1 82 ? 0.009 4.106 -14.597 1.00 67.56 82 PHE A C 1
ATOM 676 O O . PHE A 1 82 ? 0.057 4.943 -13.697 1.00 67.56 82 PHE A O 1
ATOM 683 N N . ASP A 1 83 ? 0.711 2.969 -14.512 1.00 70.62 83 ASP A N 1
ATOM 684 C CA . ASP A 1 83 ? 1.559 2.614 -13.358 1.00 70.62 83 ASP A CA 1
ATOM 685 C C . ASP A 1 83 ? 2.792 3.537 -13.184 1.00 70.62 83 ASP A C 1
ATOM 687 O O . ASP A 1 83 ? 3.521 3.481 -12.188 1.00 70.62 83 ASP A O 1
ATOM 691 N N . GLY A 1 84 ? 3.035 4.410 -14.165 1.00 69.25 84 GLY A N 1
ATOM 692 C CA . GLY A 1 84 ? 4.203 5.280 -14.233 1.00 69.25 84 GL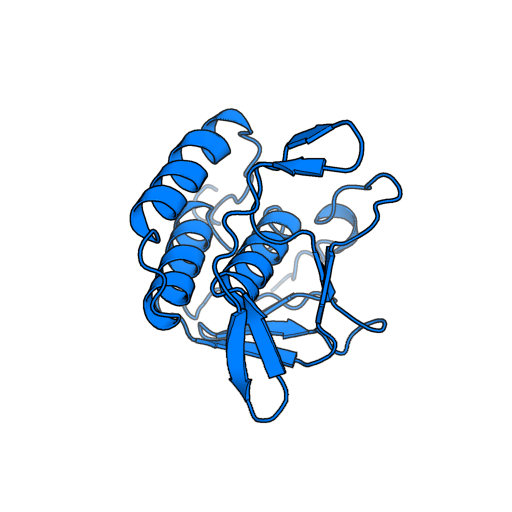Y A CA 1
ATOM 693 C C . GLY A 1 84 ? 5.444 4.582 -14.787 1.00 69.25 84 GLY A C 1
ATOM 694 O O . GLY A 1 84 ? 5.4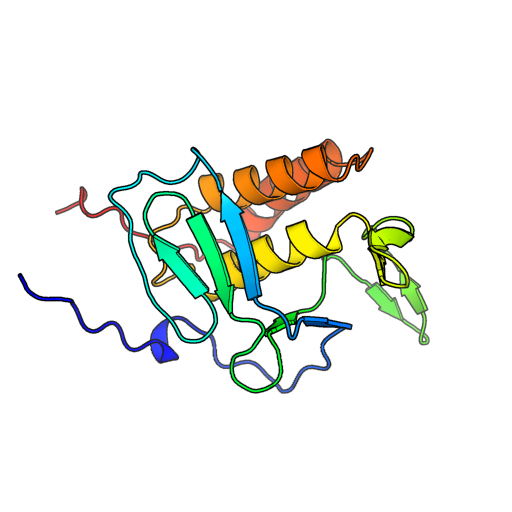84 3.364 -14.959 1.00 69.25 84 GLY A O 1
ATOM 695 N N . LYS A 1 85 ? 6.476 5.381 -15.080 1.00 80.56 85 LYS A N 1
ATOM 696 C CA . LYS A 1 85 ? 7.782 4.879 -15.536 1.00 80.56 85 LYS A CA 1
ATOM 697 C C . LYS A 1 85 ? 8.464 4.038 -14.450 1.00 80.56 85 LYS A C 1
ATOM 699 O O . LYS A 1 85 ? 8.089 4.094 -13.283 1.00 80.56 85 LYS A O 1
ATOM 704 N N . LEU A 1 86 ? 9.501 3.288 -14.806 1.00 83.38 86 LEU A N 1
ATOM 705 C CA . LEU A 1 86 ? 10.297 2.590 -13.799 1.00 83.38 86 LEU A CA 1
ATOM 706 C C . LEU A 1 86 ? 11.044 3.599 -12.912 1.00 83.38 86 LEU A C 1
ATOM 708 O O . LEU A 1 86 ? 11.727 4.499 -13.402 1.00 83.38 86 LEU A O 1
ATOM 712 N N . LYS A 1 87 ? 10.909 3.434 -11.597 1.00 82.62 87 LYS A N 1
ATOM 713 C CA . LYS A 1 87 ? 11.690 4.100 -10.558 1.00 82.62 87 LYS A CA 1
ATOM 714 C C . LYS A 1 87 ? 12.599 3.067 -9.908 1.00 82.62 87 LYS A C 1
ATOM 716 O O . LYS A 1 87 ? 12.214 1.921 -9.681 1.00 82.62 87 LYS A O 1
ATOM 721 N N . ARG A 1 88 ? 13.817 3.486 -9.590 1.00 82.19 88 ARG A N 1
ATOM 722 C CA . ARG A 1 88 ? 14.752 2.676 -8.820 1.00 82.19 88 ARG A CA 1
ATOM 723 C C . ARG A 1 88 ? 14.387 2.757 -7.336 1.00 82.19 88 ARG A C 1
ATOM 725 O O . ARG A 1 88 ? 14.456 3.836 -6.757 1.00 82.19 88 ARG A O 1
ATOM 732 N N . PHE A 1 89 ? 14.012 1.628 -6.743 1.00 77.12 89 PHE A N 1
ATOM 733 C CA . PHE A 1 89 ? 13.751 1.496 -5.302 1.00 77.12 89 PHE A CA 1
ATOM 734 C C . PHE A 1 89 ? 14.943 0.886 -4.548 1.00 77.12 89 PHE A C 1
ATOM 736 O O . PHE A 1 89 ? 15.025 0.994 -3.333 1.00 77.12 89 PHE A O 1
ATOM 743 N N . GLY A 1 90 ? 15.898 0.293 -5.271 1.00 77.25 90 GLY A N 1
ATOM 744 C CA . GLY A 1 90 ? 17.139 -0.265 -4.732 1.00 77.25 90 GLY A CA 1
ATOM 745 C C . GLY A 1 90 ? 18.143 -0.573 -5.844 1.00 77.25 90 GLY A C 1
ATOM 746 O O . GLY A 1 90 ? 17.893 -0.310 -7.024 1.00 77.25 90 GLY A O 1
ATOM 747 N N . LYS A 1 91 ? 19.319 -1.118 -5.517 1.00 73.38 91 LYS A N 1
ATOM 748 C CA . LYS A 1 91 ? 20.279 -1.563 -6.543 1.00 73.38 91 LYS A CA 1
ATOM 749 C C . LYS A 1 91 ? 19.689 -2.762 -7.297 1.00 73.38 91 LYS A C 1
ATOM 751 O O . LYS A 1 91 ? 19.385 -3.772 -6.687 1.00 73.38 91 LYS A O 1
ATOM 756 N N . GLY A 1 92 ? 19.472 -2.611 -8.605 1.00 74.94 92 GLY A N 1
ATOM 757 C CA . GLY A 1 92 ? 18.847 -3.646 -9.441 1.00 74.94 92 GLY A CA 1
ATOM 758 C C . GLY A 1 92 ? 17.327 -3.784 -9.288 1.00 74.94 92 GLY A C 1
ATOM 759 O O . GLY A 1 92 ? 16.726 -4.572 -10.006 1.00 74.94 92 GLY A O 1
ATOM 760 N N . ASN A 1 93 ? 16.685 -2.998 -8.416 1.00 81.88 93 ASN A N 1
ATOM 761 C CA . ASN A 1 93 ? 15.248 -3.090 -8.168 1.00 81.88 93 ASN A CA 1
ATOM 762 C C . ASN A 1 93 ? 14.518 -1.897 -8.802 1.00 81.88 93 ASN A C 1
ATOM 764 O O . ASN A 1 93 ? 14.416 -0.816 -8.209 1.00 81.88 93 ASN A O 1
ATOM 768 N N . TYR A 1 94 ? 14.062 -2.094 -10.038 1.00 86.56 94 TYR A N 1
ATOM 769 C CA . TYR A 1 94 ? 13.287 -1.122 -10.801 1.00 86.56 94 TYR A CA 1
ATOM 770 C C . TYR A 1 94 ? 11.825 -1.542 -10.821 1.00 86.56 94 TYR A C 1
ATOM 772 O O . TYR A 1 94 ? 11.487 -2.616 -11.311 1.00 86.56 94 TYR A O 1
ATOM 780 N N . ARG A 1 95 ? 10.949 -0.683 -10.305 1.00 89.12 95 ARG A N 1
ATOM 781 C CA . ARG A 1 95 ? 9.506 -0.935 -10.263 1.00 89.12 95 ARG A CA 1
ATOM 782 C C . ARG A 1 95 ? 8.750 0.311 -10.713 1.00 89.12 95 ARG A C 1
ATOM 784 O O . ARG A 1 95 ? 9.289 1.411 -10.597 1.00 89.12 95 ARG A O 1
ATOM 791 N N . PRO A 1 96 ? 7.525 0.189 -11.238 1.00 88.75 96 PRO A N 1
ATOM 792 C CA . PRO A 1 96 ? 6.701 1.357 -11.533 1.00 88.75 96 PRO A CA 1
ATOM 793 C C . PRO A 1 96 ? 6.456 2.219 -10.286 1.00 88.75 96 PRO A C 1
ATOM 795 O O . PRO A 1 96 ? 6.465 1.709 -9.164 1.00 88.75 96 PRO A O 1
ATOM 798 N N . TYR A 1 97 ? 6.197 3.517 -10.466 1.00 87.81 97 TYR A N 1
ATOM 799 C CA . TYR A 1 97 ? 5.902 4.430 -9.347 1.00 87.81 97 TYR A CA 1
ATOM 800 C C . TYR A 1 97 ? 4.722 3.946 -8.496 1.00 87.81 97 TYR A C 1
ATOM 802 O O . TYR A 1 97 ? 4.753 4.065 -7.273 1.00 87.81 97 TYR A O 1
ATOM 810 N N . THR A 1 98 ? 3.701 3.364 -9.127 1.00 89.31 98 THR A N 1
ATOM 811 C CA . THR A 1 98 ? 2.505 2.867 -8.440 1.00 89.31 98 THR A CA 1
ATOM 812 C C . THR A 1 98 ? 2.696 1.498 -7.791 1.00 89.31 98 THR A C 1
ATOM 814 O O . THR A 1 98 ? 1.750 1.003 -7.189 1.00 89.31 98 THR A O 1
ATOM 817 N N . TYR A 1 99 ? 3.866 0.856 -7.893 1.00 91.56 99 TYR A N 1
ATOM 818 C CA . TYR A 1 99 ? 4.040 -0.545 -7.495 1.00 91.56 99 TYR A CA 1
ATOM 819 C C . TYR A 1 99 ? 3.589 -0.810 -6.053 1.00 91.56 99 TYR A C 1
ATOM 821 O O . TYR A 1 99 ? 2.653 -1.574 -5.835 1.00 91.56 99 TYR A O 1
ATOM 829 N N . TYR A 1 100 ? 4.194 -0.131 -5.074 1.00 93.19 100 TYR A N 1
ATOM 830 C CA . TYR A 1 100 ? 3.857 -0.338 -3.661 1.00 93.19 100 TYR A CA 1
ATOM 831 C C . TYR A 1 100 ? 2.468 0.198 -3.316 1.00 93.19 100 TYR A C 1
ATOM 833 O O . TYR A 1 100 ? 1.727 -0.446 -2.581 1.00 93.19 100 TYR A O 1
ATOM 841 N N . ALA A 1 101 ? 2.084 1.336 -3.902 1.00 92.25 101 ALA A N 1
ATOM 842 C CA . ALA A 1 101 ? 0.765 1.913 -3.683 1.00 92.25 101 ALA A CA 1
ATOM 843 C C . ALA A 1 101 ? -0.342 0.949 -4.139 1.00 92.25 101 ALA A C 1
ATOM 845 O O . ALA A 1 101 ? -1.247 0.634 -3.374 1.00 92.25 101 ALA A O 1
ATOM 846 N N . SER A 1 102 ? -0.246 0.437 -5.367 1.00 91.38 102 SER A N 1
ATOM 847 C CA . SER A 1 102 ? -1.212 -0.505 -5.939 1.00 91.38 102 SER A CA 1
ATOM 848 C C . SER A 1 102 ? -1.247 -1.835 -5.193 1.00 91.38 102 SER A C 1
ATOM 850 O O . SER A 1 102 ? -2.327 -2.379 -5.017 1.00 91.38 102 SER A O 1
ATOM 852 N N . MET A 1 103 ? -0.102 -2.325 -4.708 1.00 94.44 103 MET A N 1
ATOM 853 C CA . MET A 1 103 ? -0.029 -3.541 -3.896 1.00 94.44 103 MET A CA 1
ATOM 854 C C . MET A 1 103 ? -0.807 -3.389 -2.588 1.00 94.44 103 MET A C 1
ATOM 856 O O . MET A 1 103 ? -1.668 -4.209 -2.280 1.00 94.44 103 MET A O 1
ATOM 860 N N . VAL A 1 104 ? -0.531 -2.314 -1.839 1.00 94.44 104 VAL A N 1
ATOM 861 C CA . VAL A 1 104 ? -1.223 -2.027 -0.576 1.00 94.44 104 VAL A CA 1
ATOM 862 C C . VAL A 1 104 ? -2.708 -1.765 -0.827 1.00 94.44 104 VAL A C 1
ATOM 864 O O . VAL A 1 104 ? -3.556 -2.266 -0.100 1.00 94.44 104 VAL A O 1
ATOM 867 N N . HIS A 1 105 ? -3.066 -1.022 -1.871 1.00 92.06 105 HIS A N 1
ATOM 868 C CA . HIS A 1 105 ? -4.473 -0.766 -2.187 1.00 92.06 105 HIS A CA 1
ATOM 869 C C . HIS A 1 105 ? -5.232 -2.050 -2.535 1.00 92.06 105 HIS A C 1
ATOM 871 O O . HIS A 1 105 ? -6.310 -2.281 -1.989 1.00 92.06 105 HIS A O 1
ATOM 877 N N . ASP A 1 106 ? -4.646 -2.904 -3.376 1.00 91.19 106 ASP A N 1
ATOM 878 C CA . ASP A 1 106 ? -5.247 -4.165 -3.803 1.00 91.19 106 ASP A CA 1
ATOM 879 C C . ASP A 1 106 ? -5.491 -5.097 -2.611 1.00 91.19 106 ASP A C 1
ATOM 881 O O . ASP A 1 106 ? -6.627 -5.527 -2.408 1.00 91.19 106 ASP A O 1
ATOM 885 N N . ILE A 1 107 ? -4.489 -5.318 -1.751 1.00 92.44 107 ILE A N 1
ATOM 886 C CA . ILE A 1 107 ? -4.646 -6.212 -0.596 1.00 92.44 107 ILE A CA 1
ATOM 887 C C . ILE A 1 107 ? -5.702 -5.696 0.385 1.00 92.44 107 ILE A C 1
ATOM 889 O O . ILE A 1 107 ? -6.569 -6.449 0.828 1.00 92.44 107 ILE A O 1
ATOM 893 N N . LEU A 1 108 ? -5.728 -4.390 0.665 1.00 91.75 108 LEU A N 1
ATOM 894 C CA . LEU A 1 108 ? -6.758 -3.804 1.524 1.00 91.75 108 LEU A CA 1
ATOM 895 C C . LEU A 1 108 ? -8.163 -3.965 0.925 1.00 91.75 108 LEU A C 1
ATOM 897 O O . LEU A 1 108 ? -9.132 -4.179 1.656 1.00 91.75 108 LEU A O 1
ATOM 901 N N . TYR A 1 109 ? -8.286 -3.901 -0.403 1.00 87.56 109 TYR A N 1
ATOM 902 C CA . TYR A 1 109 ? -9.542 -4.146 -1.111 1.00 87.56 109 TYR A CA 1
ATOM 903 C C . TYR A 1 109 ? -9.939 -5.627 -1.130 1.00 87.56 109 TYR A C 1
ATOM 905 O O . TYR A 1 109 ? -11.138 -5.919 -1.055 1.00 87.56 109 TYR A O 1
ATOM 913 N N . GLN A 1 110 ? -8.979 -6.553 -1.209 1.00 87.81 110 GLN A N 1
ATOM 914 C CA . GLN A 1 110 ? -9.230 -7.993 -1.106 1.00 87.81 110 GLN A CA 1
ATOM 915 C C . GLN A 1 110 ? -9.778 -8.349 0.280 1.00 87.81 110 GLN A C 1
ATOM 917 O O . GLN A 1 110 ? -10.811 -9.009 0.383 1.00 87.81 110 GLN A O 1
ATOM 922 N N . TYR A 1 111 ? -9.174 -7.809 1.340 1.00 88.62 111 TYR A N 1
ATOM 923 C CA . TYR A 1 111 ? -9.580 -8.063 2.723 1.00 88.62 111 TYR A CA 1
ATOM 924 C C . TYR A 1 111 ? -10.672 -7.129 3.257 1.00 88.62 111 TYR A C 1
ATOM 926 O O . TYR A 1 111 ? -11.015 -7.207 4.434 1.00 88.62 111 TYR A O 1
ATOM 934 N N . LYS A 1 112 ? -11.290 -6.283 2.425 1.00 86.44 112 LYS A N 1
ATOM 935 C CA . LYS A 1 112 ? -12.246 -5.233 2.847 1.00 86.44 112 LYS A CA 1
ATOM 936 C C . LYS A 1 112 ? -13.446 -5.680 3.692 1.00 86.44 112 LYS A C 1
ATOM 938 O O . LYS A 1 112 ? -14.149 -4.839 4.245 1.00 86.44 112 LYS A O 1
ATOM 943 N N . ARG A 1 113 ? -13.760 -6.980 3.699 1.00 82.44 113 ARG A N 1
ATOM 944 C CA . ARG A 1 113 ? -14.858 -7.574 4.482 1.00 82.44 113 ARG A CA 1
ATOM 945 C C . ARG A 1 113 ? -14.464 -7.885 5.925 1.00 82.44 113 ARG A C 1
ATOM 947 O O . ARG A 1 113 ? -15.347 -8.027 6.761 1.00 82.44 113 ARG A O 1
ATOM 954 N N . CYS A 1 114 ? -13.169 -8.015 6.189 1.00 83.69 114 CYS A N 1
ATOM 955 C CA . CYS A 1 114 ? -12.641 -8.530 7.448 1.00 83.69 114 CYS A CA 1
ATOM 956 C C . CYS A 1 114 ? -11.595 -7.603 8.060 1.00 83.69 114 CYS A C 1
ATOM 958 O O . CYS A 1 114 ? -11.611 -7.375 9.266 1.00 83.69 114 CYS A O 1
ATOM 960 N N . ALA A 1 115 ? -10.720 -7.026 7.228 1.00 85.56 115 ALA A N 1
ATOM 961 C CA . ALA A 1 115 ? -9.754 -6.041 7.674 1.00 85.56 115 ALA A CA 1
ATOM 962 C C . ALA A 1 115 ? -10.484 -4.827 8.262 1.00 85.56 115 ALA A C 1
ATOM 964 O O . ALA A 1 115 ? -11.454 -4.343 7.664 1.00 85.56 115 ALA A O 1
ATOM 965 N N . PRO A 1 116 ? -10.012 -4.298 9.402 1.00 85.88 116 PRO A N 1
ATOM 966 C CA . PRO A 1 116 ? -10.672 -3.218 10.106 1.00 85.88 116 PRO A CA 1
ATOM 967 C C . PRO A 1 116 ? -10.407 -1.847 9.463 1.00 85.88 116 PRO A C 1
ATOM 969 O O . PRO A 1 116 ? -9.973 -0.900 10.116 1.00 85.88 116 PRO A O 1
ATOM 972 N N . ILE A 1 117 ? -10.649 -1.728 8.159 1.00 87.12 117 ILE A N 1
ATOM 973 C CA . ILE A 1 117 ? -10.334 -0.554 7.347 1.00 87.12 117 ILE A CA 1
ATOM 974 C C . ILE A 1 117 ? -11.566 -0.115 6.557 1.00 87.12 117 ILE A C 1
ATOM 976 O O . ILE A 1 117 ? -12.283 -0.894 5.924 1.00 87.12 117 ILE A O 1
ATOM 980 N N . THR A 1 118 ? -11.796 1.189 6.558 1.00 88.19 118 THR A N 1
ATOM 981 C CA . THR A 1 118 ? -12.779 1.834 5.701 1.00 88.19 118 THR A CA 1
ATOM 982 C C . THR A 1 118 ? -12.189 2.092 4.322 1.00 88.19 118 THR A C 1
ATOM 984 O O . THR A 1 118 ? -11.003 2.370 4.155 1.00 88.19 118 THR A O 1
ATOM 987 N N . ARG A 1 119 ? -13.051 2.112 3.308 1.00 85.94 119 ARG A N 1
ATOM 988 C CA . ARG A 1 119 ? -12.644 2.453 1.943 1.00 85.94 119 ARG A CA 1
ATOM 989 C C . ARG A 1 119 ? -11.883 3.782 1.862 1.00 85.94 119 ARG A C 1
ATOM 991 O O . ARG A 1 119 ? -10.898 3.887 1.145 1.00 85.94 119 ARG A O 1
ATOM 998 N N . LYS A 1 120 ? -12.349 4.800 2.598 1.00 87.69 120 LYS A N 1
ATOM 999 C CA . LYS A 1 120 ? -11.721 6.129 2.619 1.00 87.69 120 LYS A CA 1
ATOM 1000 C C . LYS A 1 120 ? -10.290 6.055 3.151 1.00 87.69 120 LYS A C 1
ATOM 1002 O O . LYS A 1 120 ? -9.420 6.693 2.575 1.00 87.69 120 LYS A O 1
ATOM 1007 N N . GLU A 1 121 ? -10.055 5.284 4.210 1.00 91.19 121 GLU A N 1
ATOM 1008 C CA . GLU A 1 121 ? -8.711 5.069 4.755 1.00 91.19 121 GLU A CA 1
ATOM 1009 C C . GLU A 1 121 ? -7.824 4.357 3.722 1.00 91.19 121 GLU A C 1
ATOM 1011 O O . GLU A 1 121 ? -6.745 4.858 3.428 1.00 91.19 121 GLU A O 1
ATOM 1016 N N . ALA A 1 122 ? -8.300 3.276 3.089 1.00 91.06 122 ALA A N 1
ATOM 1017 C CA . ALA A 1 122 ? -7.545 2.565 2.048 1.00 91.06 122 ALA A CA 1
ATOM 1018 C C . ALA A 1 122 ? -7.179 3.464 0.847 1.00 91.06 122 ALA A C 1
ATOM 1020 O O . ALA A 1 122 ? -6.039 3.450 0.383 1.00 91.06 122 ALA A O 1
ATOM 1021 N N . ASP A 1 123 ? -8.120 4.281 0.363 1.00 90.25 123 ASP A N 1
ATOM 1022 C CA . ASP A 1 123 ? -7.884 5.213 -0.749 1.00 90.25 123 ASP A CA 1
ATOM 1023 C C . ASP A 1 123 ? -6.901 6.343 -0.362 1.00 90.25 123 ASP A C 1
ATOM 1025 O O . ASP A 1 123 ? -6.115 6.794 -1.197 1.00 90.25 123 ASP A O 1
ATOM 1029 N N . LEU A 1 124 ? -6.926 6.806 0.896 1.00 92.12 124 LEU A N 1
ATOM 1030 C CA . LEU A 1 124 ? -5.977 7.803 1.411 1.00 92.12 124 LEU A CA 1
ATOM 1031 C C . LEU A 1 124 ? -4.575 7.215 1.594 1.00 92.12 124 LEU A C 1
ATOM 1033 O O . LEU A 1 124 ? -3.608 7.849 1.189 1.00 92.12 124 LEU A O 1
ATOM 1037 N N . ILE A 1 125 ? -4.463 5.996 2.126 1.00 93.50 125 ILE A N 1
ATOM 1038 C CA . ILE A 1 125 ? -3.190 5.267 2.236 1.00 93.50 125 ILE A CA 1
ATOM 1039 C C . ILE A 1 125 ? -2.557 5.101 0.852 1.00 93.50 125 ILE A C 1
ATOM 1041 O O . ILE A 1 125 ? -1.373 5.375 0.669 1.00 93.50 125 ILE A O 1
ATOM 1045 N N . PHE A 1 126 ? -3.357 4.724 -0.148 1.00 92.00 126 PHE A N 1
ATOM 1046 C CA . PHE A 1 126 ? -2.911 4.654 -1.538 1.00 92.00 126 PHE A CA 1
ATOM 1047 C C . PHE A 1 126 ? -2.344 5.990 -2.035 1.00 92.00 126 PHE A C 1
ATOM 1049 O O . PHE A 1 126 ? -1.254 6.026 -2.609 1.00 92.00 126 PHE A O 1
ATOM 1056 N N . PHE A 1 127 ? -3.054 7.094 -1.789 1.00 91.50 127 PHE A N 1
ATOM 1057 C CA . PHE A 1 127 ? -2.586 8.431 -2.150 1.00 91.50 127 PHE A CA 1
ATOM 1058 C C . PHE A 1 127 ? -1.292 8.822 -1.423 1.00 91.50 127 PHE A C 1
ATOM 1060 O O . PHE A 1 127 ? -0.389 9.362 -2.062 1.00 91.50 127 PHE A O 1
ATOM 1067 N N . ASP A 1 128 ? -1.175 8.524 -0.128 1.00 93.75 128 ASP A N 1
ATOM 1068 C CA . ASP A 1 128 ? 0.006 8.846 0.673 1.00 93.75 128 ASP A CA 1
ATOM 1069 C C . ASP A 1 128 ? 1.250 8.111 0.126 1.00 93.75 128 ASP A C 1
ATOM 1071 O O . ASP A 1 128 ? 2.280 8.746 -0.123 1.00 93.75 128 ASP A O 1
ATOM 1075 N N . ILE A 1 129 ? 1.137 6.814 -0.195 1.00 93.12 129 ILE A N 1
ATOM 1076 C CA . ILE A 1 129 ? 2.231 6.030 -0.801 1.00 93.12 129 ILE A CA 1
ATOM 1077 C C . ILE A 1 129 ? 2.577 6.559 -2.204 1.00 93.12 129 ILE A C 1
ATOM 1079 O O . ILE A 1 129 ? 3.754 6.707 -2.549 1.00 93.12 129 ILE A O 1
ATOM 1083 N N . LEU A 1 130 ? 1.577 6.899 -3.029 1.00 90.56 130 LEU A N 1
ATOM 1084 C CA . LEU A 1 130 ? 1.820 7.523 -4.338 1.00 90.56 130 LEU A CA 1
ATOM 1085 C C . LEU A 1 130 ? 2.555 8.857 -4.205 1.00 90.56 130 LEU A C 1
ATOM 1087 O O . LEU A 1 130 ? 3.472 9.138 -4.982 1.00 90.56 130 LEU A O 1
ATOM 1091 N N . ASN A 1 131 ? 2.171 9.675 -3.229 1.00 91.12 131 ASN A N 1
ATOM 1092 C CA . ASN A 1 131 ? 2.798 10.958 -2.965 1.00 91.12 131 ASN A CA 1
ATOM 1093 C C . ASN A 1 131 ? 4.272 10.784 -2.572 1.00 91.12 131 ASN A C 1
ATOM 1095 O O . ASN A 1 131 ? 5.132 11.427 -3.171 1.00 91.12 131 ASN A O 1
ATOM 1099 N N . GLN A 1 132 ? 4.571 9.855 -1.659 1.00 90.44 132 GLN A N 1
ATOM 1100 C CA . GLN A 1 132 ? 5.942 9.510 -1.259 1.00 90.44 132 GLN A CA 1
ATOM 1101 C C . GLN A 1 132 ? 6.774 8.954 -2.422 1.00 90.44 132 GLN A C 1
ATOM 1103 O O . GLN A 1 132 ? 7.976 9.204 -2.528 1.00 90.44 132 GLN A O 1
ATOM 1108 N N . SER A 1 133 ? 6.141 8.236 -3.353 1.00 86.19 133 SER A N 1
ATOM 1109 C CA . SER A 1 133 ? 6.826 7.753 -4.553 1.00 86.19 133 SER A CA 1
ATOM 1110 C C . SER A 1 133 ? 7.245 8.889 -5.502 1.00 86.19 133 SER A C 1
ATOM 1112 O O . SER A 1 133 ? 8.143 8.680 -6.321 1.00 86.19 133 SER A O 1
ATOM 1114 N N . GLY A 1 134 ? 6.664 10.088 -5.377 1.00 85.44 134 GLY A N 1
ATOM 1115 C CA . GLY A 1 134 ? 6.888 11.222 -6.276 1.00 85.44 134 GLY A CA 1
ATOM 1116 C C . GLY A 1 134 ? 6.081 11.132 -7.574 1.00 85.44 134 GLY A C 1
ATOM 1117 O O . GLY A 1 134 ? 6.485 11.688 -8.594 1.00 85.44 134 GLY A O 1
ATOM 1118 N N . TYR A 1 135 ? 4.966 10.396 -7.573 1.00 84.25 135 TYR A N 1
ATOM 1119 C CA . TYR A 1 135 ? 4.137 10.232 -8.762 1.00 84.25 135 TYR A CA 1
ATOM 1120 C C . TYR A 1 135 ? 3.354 11.516 -9.078 1.00 84.25 135 TYR A C 1
ATOM 1122 O O . TYR A 1 135 ? 2.564 12.000 -8.265 1.00 84.25 135 TYR A O 1
ATOM 1130 N N . MET A 1 136 ? 3.559 12.069 -10.276 1.00 82.50 136 MET A N 1
ATOM 1131 C CA . MET A 1 136 ? 3.000 13.368 -10.676 1.00 82.50 136 MET A CA 1
ATOM 1132 C C . MET A 1 136 ? 1.465 13.359 -10.750 1.00 82.50 136 MET A C 1
ATOM 1134 O O . MET A 1 136 ? 0.810 14.273 -10.258 1.00 82.50 136 MET A O 1
ATOM 1138 N N . TRP A 1 137 ? 0.877 12.288 -11.290 1.00 80.75 137 TRP A N 1
ATOM 1139 C CA . TRP A 1 137 ? -0.570 12.164 -11.516 1.00 80.75 137 TRP A CA 1
ATOM 1140 C C . TRP A 1 137 ? -1.339 11.592 -10.315 1.00 80.75 137 TRP A C 1
ATOM 1142 O O . TRP A 1 137 ? -2.454 11.091 -10.463 1.00 80.75 137 TRP A O 1
ATOM 1152 N N . LYS A 1 138 ? -0.761 11.668 -9.108 1.00 83.12 138 LYS A N 1
ATOM 1153 C CA . LYS A 1 138 ? -1.344 11.137 -7.861 1.00 83.12 138 LYS A CA 1
ATOM 1154 C C . LYS A 1 138 ? -2.785 11.594 -7.618 1.00 83.12 138 LYS A C 1
ATOM 1156 O O . LYS A 1 138 ? -3.615 10.791 -7.206 1.00 83.12 138 LYS A O 1
ATOM 1161 N N . TRP A 1 139 ? -3.101 12.851 -7.932 1.00 81.75 139 TRP A N 1
ATOM 1162 C CA . TRP A 1 139 ? -4.444 13.408 -7.760 1.00 81.75 139 TRP A CA 1
ATOM 1163 C C . TRP A 1 139 ? -5.462 12.805 -8.728 1.00 81.75 139 TRP A C 1
ATOM 1165 O O . TRP A 1 139 ? -6.546 12.426 -8.296 1.00 81.75 139 TRP A O 1
ATOM 1175 N N . VAL A 1 140 ? -5.102 12.647 -10.007 1.00 80.56 140 VAL A N 1
ATOM 1176 C CA . VAL A 1 140 ? -5.969 12.002 -11.012 1.00 80.56 140 VAL A CA 1
ATOM 1177 C C . VAL A 1 140 ? -6.312 10.581 -10.571 1.00 80.56 140 VAL A C 1
ATOM 1179 O O . VAL A 1 140 ? -7.474 10.181 -10.591 1.00 80.56 140 VAL A O 1
ATOM 1182 N N . TYR A 1 141 ? -5.309 9.851 -10.086 1.00 77.38 141 TYR A N 1
ATOM 1183 C CA . TYR A 1 141 ? -5.481 8.499 -9.570 1.00 77.38 141 TYR A CA 1
ATOM 1184 C C . TYR A 1 141 ? -6.366 8.428 -8.332 1.00 77.38 141 TYR A C 1
ATOM 1186 O O . TYR A 1 141 ? -7.263 7.588 -8.265 1.00 77.38 141 TYR A O 1
ATOM 1194 N N . TYR A 1 142 ? -6.139 9.320 -7.369 1.00 81.81 142 TYR A N 1
ATOM 1195 C CA . TYR A 1 142 ? -6.952 9.399 -6.164 1.00 81.81 142 TYR A CA 1
ATOM 1196 C C . TYR A 1 142 ? -8.419 9.676 -6.499 1.00 81.81 142 TYR A C 1
ATOM 1198 O O . TYR A 1 142 ? -9.302 8.948 -6.051 1.00 81.81 142 TYR A O 1
ATOM 1206 N N . TYR A 1 143 ? -8.703 10.663 -7.351 1.00 81.44 143 TYR A N 1
ATOM 1207 C CA . TYR A 1 143 ? -10.077 10.936 -7.763 1.00 81.44 143 TYR A CA 1
ATOM 1208 C C . TYR A 1 143 ? -10.696 9.754 -8.515 1.00 81.44 143 TYR A C 1
ATOM 1210 O O . TYR A 1 143 ? -11.828 9.381 -8.209 1.00 81.44 143 TYR A O 1
ATOM 1218 N N . ALA A 1 144 ? -9.955 9.092 -9.408 1.00 79.88 144 ALA A N 1
ATOM 1219 C CA . ALA A 1 144 ? -10.442 7.902 -10.101 1.00 79.88 144 ALA A CA 1
ATOM 1220 C C . ALA A 1 144 ? -10.876 6.796 -9.119 1.00 79.88 144 ALA A C 1
ATOM 1222 O O . ALA A 1 144 ? -12.013 6.330 -9.195 1.00 79.88 144 ALA A O 1
ATOM 1223 N N . VAL A 1 145 ? -10.047 6.420 -8.137 1.00 74.31 145 VAL A N 1
ATOM 1224 C CA . VAL A 1 145 ? -10.427 5.377 -7.158 1.00 74.31 145 VAL A CA 1
ATOM 1225 C C . VAL A 1 145 ? -11.596 5.809 -6.259 1.00 74.31 145 VAL A C 1
ATOM 1227 O O . VAL A 1 145 ? -12.443 4.984 -5.892 1.00 74.31 145 VAL A O 1
ATOM 1230 N N . ARG A 1 146 ? -11.721 7.110 -5.959 1.00 79.25 146 ARG A N 1
ATOM 1231 C CA . ARG A 1 146 ? -12.843 7.675 -5.189 1.00 79.25 146 ARG A CA 1
ATOM 1232 C C . ARG A 1 146 ? -14.164 7.650 -5.964 1.00 79.25 146 ARG A C 1
ATOM 1234 O O . ARG A 1 146 ? -15.182 7.274 -5.379 1.00 79.25 146 ARG A O 1
ATOM 1241 N N . PHE A 1 147 ? -14.163 7.971 -7.254 1.00 76.19 147 PHE A N 1
ATOM 1242 C CA . PHE A 1 147 ? -15.373 7.944 -8.079 1.00 76.19 147 PHE A CA 1
ATOM 1243 C C . PHE A 1 147 ? -15.756 6.515 -8.491 1.00 76.19 147 PHE A C 1
ATOM 1245 O O . PHE A 1 147 ? -16.877 6.079 -8.229 1.00 76.19 147 PHE A O 1
ATOM 1252 N N . PHE A 1 148 ? -14.820 5.724 -9.026 1.00 68.62 148 PHE A N 1
ATOM 1253 C CA . PHE A 1 148 ? -15.122 4.372 -9.511 1.00 68.62 148 PHE A CA 1
ATOM 1254 C C . PHE A 1 148 ? -15.435 3.379 -8.392 1.00 68.62 148 PHE A C 1
ATOM 1256 O O . PHE A 1 148 ? -16.323 2.544 -8.546 1.00 68.62 148 PHE A O 1
ATOM 1263 N N . GLY A 1 149 ? -14.793 3.469 -7.225 1.00 62.12 149 GLY A N 1
ATOM 1264 C CA . GLY A 1 149 ? -15.120 2.548 -6.133 1.00 62.12 149 GLY A CA 1
ATOM 1265 C C . GLY A 1 149 ? -16.536 2.741 -5.560 1.00 62.12 149 GLY A C 1
ATOM 1266 O O . GLY A 1 149 ? -17.007 1.871 -4.828 1.00 62.12 149 GLY A O 1
ATOM 1267 N N . TRP A 1 150 ? -17.216 3.865 -5.846 1.00 60.41 150 TRP A N 1
ATOM 1268 C CA . TRP A 1 150 ? -18.627 4.063 -5.479 1.00 60.41 150 TRP A CA 1
ATOM 1269 C C . TRP A 1 150 ? -19.541 3.283 -6.424 1.00 60.41 150 TRP A C 1
ATOM 1271 O O . TRP A 1 150 ? -20.485 2.654 -5.966 1.00 60.41 150 TRP A O 1
ATOM 1281 N N . TYR A 1 151 ? -19.184 3.218 -7.706 1.00 57.38 151 TYR A N 1
ATOM 1282 C CA . TYR A 1 151 ? -19.905 2.444 -8.714 1.00 57.38 151 TYR A CA 1
ATOM 1283 C C . TYR A 1 151 ? -19.878 0.925 -8.445 1.00 57.38 151 TYR A C 1
ATOM 1285 O O . TYR A 1 151 ? -20.844 0.223 -8.714 1.00 57.38 151 TYR A O 1
ATOM 1293 N N . PHE A 1 152 ? -18.806 0.406 -7.834 1.00 57.28 152 PHE A N 1
ATOM 1294 C CA . PHE A 1 152 ? -18.667 -1.017 -7.477 1.00 57.28 152 PHE A CA 1
ATOM 1295 C C . PHE A 1 152 ? -19.070 -1.334 -6.016 1.00 57.28 152 PHE A C 1
ATOM 1297 O O . PHE A 1 152 ? -18.503 -2.240 -5.390 1.00 57.28 152 PHE A O 1
ATOM 1304 N N . SER A 1 153 ? -20.009 -0.569 -5.439 1.00 51.75 153 SER A N 1
ATOM 1305 C CA . SER A 1 153 ? -20.337 -0.547 -4.004 1.00 51.75 153 SER A CA 1
ATOM 1306 C C . SER A 1 153 ? -20.711 -1.915 -3.418 1.00 51.75 153 SER A C 1
ATOM 1308 O O . SER A 1 153 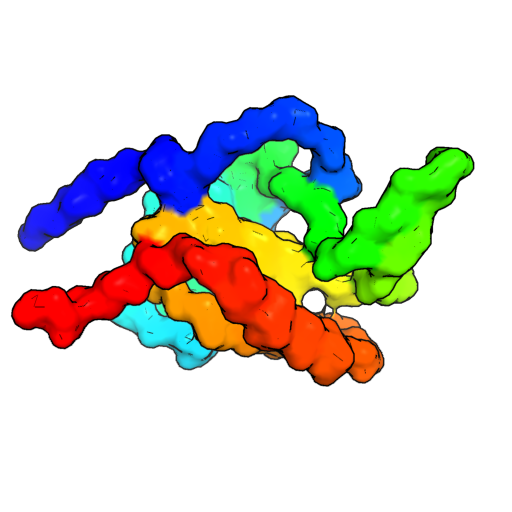? -21.838 -2.393 -3.516 1.00 51.75 153 SER A O 1
ATOM 1310 N N . GLY A 1 154 ? -19.752 -2.514 -2.716 1.00 59.31 154 GLY A N 1
ATOM 1311 C CA . GLY A 1 154 ? -19.943 -3.672 -1.840 1.00 59.31 154 GLY A CA 1
ATOM 1312 C C . GLY A 1 154 ? -18.989 -3.651 -0.644 1.00 59.31 154 GLY A C 1
ATOM 1313 O O . GLY A 1 154 ? -18.598 -4.712 -0.156 1.00 59.31 154 GLY A O 1
ATOM 1314 N N . TRP A 1 155 ? -18.530 -2.461 -0.229 1.00 63.00 155 TRP A N 1
ATOM 1315 C CA . TRP A 1 155 ? -17.658 -2.305 0.938 1.00 63.00 155 TRP A CA 1
ATOM 1316 C C . TRP A 1 155 ? -18.494 -2.467 2.207 1.00 63.00 155 TRP A C 1
ATOM 1318 O O . TRP A 1 155 ? -19.290 -1.596 2.541 1.00 63.00 155 TRP A O 1
ATOM 1328 N N . LYS A 1 156 ? -18.333 -3.598 2.892 1.00 59.12 156 LYS A N 1
ATOM 1329 C CA . LYS A 1 156 ? -19.034 -3.913 4.137 1.00 59.12 156 LYS A CA 1
ATOM 1330 C C . LYS A 1 156 ? -18.006 -4.011 5.257 1.00 59.12 156 LYS A C 1
ATOM 1332 O O . LYS A 1 156 ? -17.638 -5.108 5.648 1.00 59.12 156 LYS A O 1
ATOM 1337 N N . TYR A 1 157 ? -17.542 -2.867 5.745 1.00 55.53 157 TYR A N 1
ATOM 1338 C CA . TYR A 1 157 ? -16.891 -2.813 7.049 1.00 55.53 157 TYR A CA 1
ATOM 1339 C C . TYR A 1 157 ? -17.816 -2.041 7.986 1.00 55.53 157 TYR A C 1
ATOM 1341 O O . TYR A 1 157 ? -17.906 -0.816 7.901 1.00 55.53 157 TYR A O 1
ATOM 1349 N N . LYS A 1 158 ? -18.563 -2.769 8.824 1.00 46.62 158 LYS A N 1
ATOM 1350 C CA . LYS A 1 158 ? -19.340 -2.162 9.904 1.00 46.62 158 LYS A CA 1
ATOM 1351 C C . LYS A 1 158 ? -18.379 -1.856 11.045 1.00 46.62 158 LYS A C 1
ATOM 1353 O O . LYS A 1 158 ? -17.866 -2.759 11.699 1.00 46.62 158 LYS A O 1
ATOM 1358 N N . SER A 1 159 ? -18.129 -0.570 11.265 1.00 46.88 159 SER A N 1
ATOM 1359 C CA . SER A 1 159 ? -17.571 -0.084 12.524 1.00 46.88 159 SER A CA 1
ATOM 1360 C C . SER A 1 159 ? -18.402 -0.662 13.676 1.00 46.88 159 SER A C 1
ATOM 1362 O O . SER A 1 159 ? -19.628 -0.596 13.641 1.00 46.88 159 SER A O 1
ATOM 1364 N N . ARG A 1 160 ? -17.747 -1.197 14.714 1.00 43.78 160 ARG A N 1
ATOM 1365 C CA . ARG A 1 160 ? -18.384 -1.768 15.919 1.00 43.78 160 ARG A CA 1
ATOM 1366 C C . ARG A 1 160 ? -19.268 -0.765 16.700 1.00 43.78 160 ARG A C 1
ATOM 1368 O O . ARG A 1 160 ? -19.802 -1.120 17.736 1.00 43.78 160 ARG A O 1
ATOM 1375 N N . LYS A 1 161 ? -19.432 0.480 16.233 1.00 34.97 161 LYS A N 1
ATOM 1376 C CA . LYS A 1 161 ? -20.338 1.486 16.819 1.00 34.97 161 LYS A CA 1
ATOM 1377 C C . LYS A 1 161 ? -21.774 1.470 16.263 1.00 34.97 161 LYS A C 1
ATOM 1379 O O . LYS A 1 161 ? -22.516 2.401 16.537 1.00 34.97 161 LYS A O 1
ATOM 1384 N N . GLU A 1 162 ? -22.174 0.448 15.508 1.00 35.88 162 GLU A N 1
ATOM 1385 C CA . GLU A 1 162 ? -23.579 0.238 15.106 1.00 35.88 162 GLU A CA 1
ATOM 1386 C C . GLU A 1 162 ? -24.149 -1.079 15.667 1.00 35.88 162 GLU A C 1
ATOM 1388 O O . GLU A 1 162 ? -24.615 -1.937 14.911 1.00 35.88 162 GLU A O 1
ATOM 1393 N N . ILE A 1 163 ? -24.069 -1.241 16.993 1.00 37.47 163 ILE A N 1
ATOM 1394 C CA . ILE A 1 163 ? -25.000 -2.035 17.815 1.00 37.47 163 ILE A CA 1
ATOM 1395 C C . ILE A 1 163 ? -25.331 -1.183 19.037 1.00 37.47 163 ILE A C 1
ATOM 1397 O O . ILE A 1 163 ? -24.360 -0.701 19.664 1.00 37.47 163 ILE A O 1
#